Protein AF-A0A2P5KCG0-F1 (afdb_monomer)

Solvent-accessible surface area (backbone atoms only — not comparable to full-atom values): 3764 Å² total; per-residue (Å²): 136,82,84,52,76,67,57,99,50,76,33,37,64,69,55,48,27,67,75,70,68,42,53,84,68,59,46,61,52,51,52,50,53,32,39,75,71,63,20,35,43,79,47,76,60,92,92,46,55,25,41,29,70,66,35,82,67,50,51,66,74,123

Organism: NCBI:txid417203

InterPro domains:
  IPR001845 HTH ArsR-type DNA-binding domain [PF01022] (2-41)
  IPR001845 HTH ArsR-type DNA-binding domain [PS50987] (1-62)
  IPR011991 ArsR-like helix-turn-helix domain [cd00090] (8-62)
  IPR036388 Winged helix-like DNA-binding domain superfamily [G3DSA:1.10.10.10] (1-62)
  IPR036390 Winged helix DNA-binding domain superfamily [SSF46785] (2-57)

pLDDT: mean 75.19, std 14.05, range [39.12, 87.88]

Foldseek 3Di:
DDQQPDDQDWAFLVRCCVSVVDDPPVSVVLLVVCVVVVQWDWDDDPPTITIHGPHPVSSVDD

Structure (mmCIF, N/CA/C/O backbone):
data_AF-A0A2P5KCG0-F1
#
_entry.id   AF-A0A2P5KCG0-F1
#
loop_
_atom_site.group_PDB
_atom_site.id
_atom_site.type_symbol
_atom_site.label_atom_id
_atom_site.label_alt_id
_atom_site.label_comp_id
_atom_site.label_asym_id
_atom_site.label_entity_id
_atom_site.label_seq_id
_atom_site.pdbx_PDB_ins_code
_atom_site.Cartn_x
_atom_site.Cartn_y
_atom_site.Cartn_z
_atom_site.occupancy
_atom_site.B_iso_or_equiv
_atom_site.auth_seq_id
_atom_site.auth_comp_id
_atom_site.auth_asym_id
_atom_site.auth_atom_id
_atom_site.pdbx_PDB_model_num
ATOM 1 N N . MET A 1 1 ? 11.831 -15.751 -9.980 1.00 41.16 1 MET A N 1
ATOM 2 C CA . MET A 1 1 ? 11.287 -14.527 -10.608 1.00 41.16 1 MET A CA 1
ATOM 3 C C . MET A 1 1 ? 9.781 -14.532 -10.419 1.00 41.16 1 MET A C 1
ATOM 5 O O . MET A 1 1 ? 9.095 -15.229 -11.153 1.00 41.16 1 MET A O 1
ATOM 9 N N . LEU A 1 2 ? 9.274 -13.850 -9.389 1.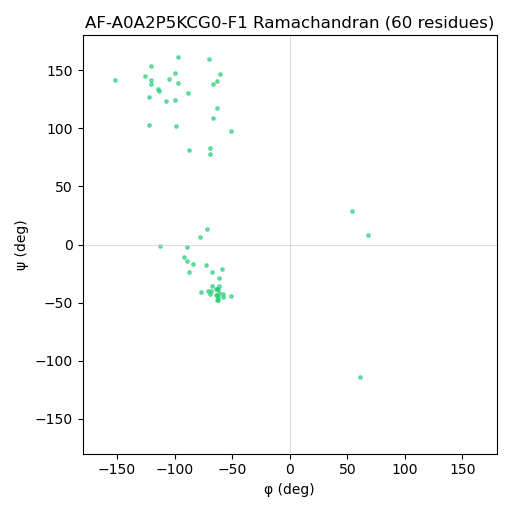00 39.12 2 LEU A N 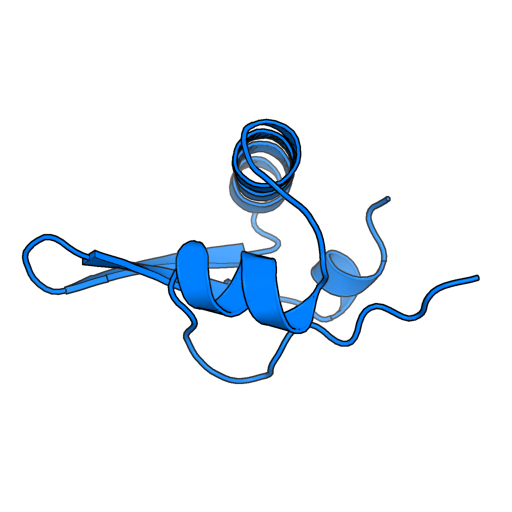1
ATOM 10 C CA . LEU A 1 2 ? 7.835 -13.762 -9.146 1.00 39.12 2 LEU A CA 1
ATOM 11 C C . LEU A 1 2 ? 7.346 -12.426 -9.715 1.00 39.12 2 LEU A C 1
ATOM 13 O O . LEU A 1 2 ? 7.583 -11.368 -9.145 1.00 39.12 2 LEU A O 1
ATOM 17 N N . MET A 1 3 ? 6.729 -12.491 -10.895 1.00 43.94 3 MET A N 1
ATOM 18 C CA . MET A 1 3 ? 5.996 -11.391 -11.523 1.00 43.94 3 MET A CA 1
ATOM 19 C C . MET A 1 3 ? 4.731 -11.143 -10.694 1.00 43.94 3 MET A C 1
ATOM 21 O O . MET A 1 3 ? 3.652 -11.624 -11.035 1.00 43.94 3 MET A O 1
ATOM 25 N N . CYS A 1 4 ? 4.874 -10.471 -9.554 1.00 50.53 4 CYS A N 1
ATOM 26 C CA . CYS A 1 4 ? 3.777 -10.173 -8.643 1.00 50.53 4 CYS A CA 1
ATOM 27 C C . CYS A 1 4 ? 2.827 -9.161 -9.280 1.00 50.53 4 CYS A C 1
ATOM 29 O O . CYS A 1 4 ? 2.934 -7.970 -9.024 1.00 50.53 4 CYS A O 1
ATOM 31 N N . ARG A 1 5 ? 1.902 -9.632 -10.125 1.00 55.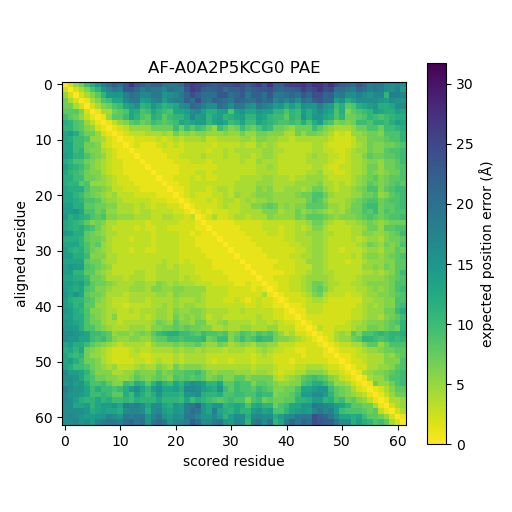75 5 ARG A N 1
ATOM 32 C CA . ARG A 1 5 ? 0.765 -8.852 -10.622 1.00 55.75 5 ARG A CA 1
ATOM 33 C C . ARG A 1 5 ? 0.063 -8.236 -9.421 1.00 55.75 5 ARG A C 1
ATOM 35 O O . ARG A 1 5 ? -0.729 -8.916 -8.779 1.00 55.75 5 ARG A O 1
ATOM 42 N N . LEU A 1 6 ? 0.353 -6.972 -9.111 1.00 60.16 6 LEU A N 1
ATOM 43 C CA . LEU A 1 6 ? -0.521 -6.271 -8.198 1.00 60.16 6 LEU A CA 1
ATOM 44 C C . LEU A 1 6 ? -1.895 -6.171 -8.872 1.00 60.16 6 LEU A C 1
ATOM 46 O O . LEU A 1 6 ? -1.995 -5.958 -10.089 1.00 60.16 6 LEU A O 1
ATOM 50 N N . PRO A 1 7 ? -2.954 -6.333 -8.087 1.00 60.78 7 PRO A N 1
ATOM 51 C CA . PRO A 1 7 ? -4.304 -6.325 -8.597 1.00 60.78 7 PRO A CA 1
ATOM 52 C C . PRO A 1 7 ? -4.640 -4.924 -9.109 1.00 60.78 7 PRO A C 1
ATOM 54 O O . PRO A 1 7 ? -4.354 -3.923 -8.456 1.00 60.78 7 PRO A O 1
ATOM 57 N N . GLN A 1 8 ? -5.309 -4.837 -10.261 1.00 64.88 8 GLN A N 1
ATOM 58 C CA . GLN A 1 8 ? -5.815 -3.566 -10.813 1.00 64.88 8 GLN A CA 1
ATOM 59 C C . GLN A 1 8 ? -7.016 -2.996 -10.027 1.00 64.88 8 GLN A C 1
ATOM 61 O O . GLN A 1 8 ? -7.714 -2.107 -10.502 1.00 64.88 8 GLN A O 1
ATOM 66 N N . ARG A 1 9 ? -7.283 -3.529 -8.832 1.00 72.19 9 ARG A N 1
ATOM 67 C CA . ARG A 1 9 ? -8.395 -3.172 -7.946 1.00 72.19 9 ARG A CA 1
ATOM 68 C C . ARG A 1 9 ? -7.845 -2.676 -6.615 1.00 72.19 9 ARG A C 1
ATOM 70 O O . ARG A 1 9 ? -6.760 -3.078 -6.199 1.00 72.19 9 ARG A O 1
ATOM 77 N N . GLU A 1 10 ? -8.621 -1.841 -5.939 1.00 80.69 10 GLU A N 1
ATOM 78 C CA . GLU A 1 10 ? -8.321 -1.385 -4.583 1.00 80.69 10 GLU A CA 1
ATOM 79 C C . GLU A 1 10 ? -8.333 -2.586 -3.633 1.00 80.69 10 GLU A C 1
ATOM 81 O O . GLU A 1 10 ? -9.365 -3.237 -3.467 1.00 80.69 10 GLU A O 1
ATOM 86 N N . LEU A 1 11 ? -7.198 -2.899 -3.010 1.00 83.06 11 LEU A N 1
ATOM 87 C CA . LEU A 1 11 ? -7.109 -3.980 -2.034 1.00 83.06 11 LEU A CA 1
ATOM 88 C C . LEU A 1 11 ? -6.659 -3.472 -0.676 1.00 83.06 11 LEU A C 1
ATOM 90 O O . LEU A 1 11 ? -5.776 -2.628 -0.554 1.00 83.06 11 LEU A O 1
ATOM 94 N N . SER A 1 12 ? -7.242 -4.042 0.373 1.00 87.12 12 SER A N 1
ATOM 95 C CA . SER A 1 12 ? -6.739 -3.843 1.724 1.00 87.12 12 SER A CA 1
ATOM 96 C C . SER A 1 12 ? -5.402 -4.558 1.911 1.00 87.12 12 SER A C 1
ATOM 98 O O . SER A 1 12 ? -5.074 -5.517 1.208 1.00 87.12 12 SER A O 1
ATOM 100 N N . VAL A 1 13 ? -4.647 -4.130 2.921 1.00 83.31 13 VAL A N 1
ATOM 101 C CA . VAL A 1 13 ? -3.377 -4.760 3.308 1.00 83.31 13 VAL A CA 1
ATOM 102 C C . VAL A 1 13 ? -3.534 -6.272 3.491 1.00 83.31 13 VAL A C 1
ATOM 104 O O . VAL A 1 13 ? -2.726 -7.029 2.972 1.00 83.31 13 VAL A O 1
ATOM 107 N N . GLY A 1 14 ? -4.596 -6.729 4.161 1.00 83.38 14 GLY A N 1
ATOM 108 C CA . GLY A 1 14 ? -4.839 -8.160 4.374 1.00 83.38 14 GLY A CA 1
ATOM 109 C C . GLY A 1 14 ? -5.086 -8.936 3.076 1.00 83.38 14 GLY A C 1
ATOM 110 O O . GLY A 1 14 ? -4.580 -10.045 2.921 1.00 83.38 14 GLY A O 1
ATOM 111 N N . ALA A 1 15 ? -5.802 -8.339 2.119 1.00 83.38 15 ALA A N 1
ATOM 112 C CA . ALA A 1 15 ? -6.018 -8.952 0.812 1.00 83.38 15 ALA A CA 1
ATOM 113 C C . ALA A 1 15 ? -4.715 -9.009 -0.003 1.00 83.38 15 ALA A C 1
ATOM 115 O O . ALA A 1 15 ? -4.416 -10.040 -0.600 1.00 83.38 15 ALA A O 1
ATOM 116 N N . LEU A 1 16 ? -3.892 -7.956 0.054 1.00 79.50 16 LEU A N 1
ATOM 117 C CA . LEU A 1 16 ? -2.553 -7.951 -0.544 1.00 79.50 16 LEU A CA 1
ATOM 118 C C . LEU A 1 16 ? -1.629 -8.997 0.093 1.00 79.50 16 LEU A C 1
ATOM 120 O O . LEU A 1 16 ? -0.882 -9.653 -0.625 1.00 79.50 16 LEU A O 1
ATOM 124 N N . GLN A 1 17 ? -1.699 -9.207 1.413 1.00 83.56 17 GLN A N 1
ATOM 125 C CA . GLN A 1 17 ? -0.928 -10.266 2.074 1.00 83.56 17 GLN A CA 1
ATOM 126 C C . GLN A 1 17 ? -1.307 -11.657 1.562 1.00 83.56 17 GLN A C 1
ATOM 128 O O . GLN A 1 17 ? -0.431 -12.497 1.367 1.00 83.56 17 GLN A O 1
ATOM 133 N N . ALA A 1 18 ? -2.603 -11.908 1.361 1.00 82.88 18 ALA A N 1
ATOM 134 C CA . ALA A 1 18 ? -3.092 -13.186 0.858 1.00 82.88 18 ALA A CA 1
ATOM 135 C C . ALA A 1 18 ? -2.735 -13.398 -0.621 1.00 82.88 18 ALA A C 1
ATOM 137 O O . ALA A 1 18 ? -2.351 -14.499 -1.001 1.00 82.88 18 ALA A O 1
ATOM 138 N N . GLU A 1 19 ? -2.830 -12.350 -1.442 1.00 78.75 19 GLU A N 1
ATOM 139 C CA . GLU A 1 19 ? -2.594 -12.434 -2.888 1.00 78.75 19 GLU A CA 1
ATOM 140 C C . GLU A 1 19 ? -1.100 -12.504 -3.238 1.00 78.75 19 GLU A C 1
ATOM 142 O O . GLU A 1 19 ? -0.696 -13.292 -4.089 1.00 78.75 19 GLU A O 1
ATOM 147 N N . LEU A 1 20 ? -0.266 -11.718 -2.551 1.00 77.06 20 LEU A N 1
ATOM 148 C CA . LEU A 1 20 ? 1.182 -11.672 -2.778 1.00 77.06 20 LEU A CA 1
ATOM 149 C C . LEU A 1 20 ? 1.946 -12.701 -1.932 1.00 77.06 20 LEU A C 1
ATOM 151 O O . LEU A 1 20 ? 3.133 -12.925 -2.156 1.00 77.06 20 LEU A O 1
ATOM 155 N N . GLY A 1 21 ? 1.301 -13.287 -0.919 1.00 79.75 21 GLY A N 1
ATOM 156 C CA . GLY A 1 21 ? 1.948 -14.172 0.054 1.00 79.75 21 GLY A CA 1
ATOM 157 C C . GLY A 1 21 ? 2.941 -13.462 0.985 1.00 79.75 21 GLY A C 1
ATOM 158 O O . GLY A 1 21 ? 3.658 -14.119 1.740 1.00 79.75 21 GLY A O 1
ATOM 159 N N . ILE A 1 22 ? 2.998 -12.128 0.953 1.00 81.19 22 ILE A N 1
ATOM 160 C CA . ILE A 1 22 ? 3.911 -11.319 1.766 1.00 81.19 22 ILE A CA 1
ATOM 161 C C . ILE A 1 22 ? 3.235 -11.023 3.100 1.00 81.19 22 ILE A C 1
ATOM 163 O O . ILE A 1 22 ? 2.095 -10.573 3.145 1.00 81.19 22 ILE A O 1
ATOM 167 N N . ARG A 1 23 ? 3.930 -11.254 4.213 1.00 83.69 23 ARG A N 1
ATOM 168 C CA . ARG A 1 23 ? 3.399 -10.979 5.555 1.00 83.69 23 ARG A CA 1
ATOM 169 C C . ARG A 1 23 ? 3.881 -9.624 6.088 1.00 83.69 23 ARG A C 1
ATOM 171 O O . ARG A 1 23 ? 4.854 -9.047 5.606 1.00 83.69 23 ARG A O 1
ATOM 178 N N . GLN A 1 24 ? 3.177 -9.100 7.088 1.00 83.12 24 GLN A N 1
ATOM 179 C CA . GLN A 1 24 ? 3.661 -7.982 7.908 1.00 83.12 24 GLN A CA 1
ATOM 180 C C . GLN A 1 24 ? 4.967 -8.379 8.629 1.00 83.12 24 GLN A C 1
ATOM 182 O O . GLN A 1 24 ? 5.097 -9.546 9.003 1.00 83.12 24 GLN A O 1
ATOM 187 N N . PRO A 1 25 ? 5.913 -7.447 8.856 1.00 84.88 25 PRO A N 1
ATOM 188 C CA . PRO A 1 25 ? 5.876 -6.017 8.517 1.00 84.88 25 PRO A CA 1
ATOM 189 C C . PRO A 1 25 ? 6.424 -5.695 7.114 1.00 84.88 25 PRO A C 1
ATOM 191 O O . PRO A 1 25 ? 6.418 -4.540 6.699 1.00 84.88 25 PRO A O 1
ATOM 194 N N . THR A 1 26 ? 6.904 -6.694 6.370 1.00 83.75 26 THR A N 1
ATOM 195 C CA . THR A 1 26 ? 7.539 -6.489 5.059 1.00 83.75 26 THR A CA 1
ATOM 196 C C . THR A 1 26 ? 6.602 -5.785 4.082 1.00 83.75 26 THR A C 1
ATOM 198 O O . THR A 1 26 ? 6.998 -4.808 3.450 1.00 83.75 26 THR A O 1
ATOM 201 N N . LEU A 1 27 ? 5.336 -6.215 4.024 1.00 83.44 27 LEU A N 1
ATOM 202 C CA . LEU A 1 27 ? 4.355 -5.613 3.121 1.00 83.44 27 LEU A CA 1
ATOM 203 C C . LEU A 1 27 ? 4.107 -4.127 3.428 1.00 83.44 27 LEU A C 1
ATOM 205 O O . LEU A 1 27 ? 4.061 -3.314 2.512 1.00 83.44 27 LEU A O 1
ATOM 209 N N . SER A 1 28 ? 3.945 -3.751 4.698 1.00 83.31 28 SER A N 1
ATOM 210 C CA . SER A 1 28 ? 3.695 -2.353 5.081 1.00 83.31 28 SER A CA 1
ATOM 211 C C . SER A 1 28 ? 4.905 -1.463 4.804 1.00 83.31 28 SER A C 1
ATOM 213 O O . SER A 1 28 ? 4.731 -0.333 4.354 1.00 83.31 28 SER A O 1
ATOM 215 N N . GLN A 1 29 ? 6.119 -1.985 4.989 1.00 86.12 29 GLN A N 1
ATOM 216 C CA . GLN A 1 29 ? 7.350 -1.280 4.631 1.00 86.12 29 GLN A CA 1
ATOM 217 C C . GLN A 1 29 ? 7.440 -1.023 3.120 1.00 86.12 29 GLN A C 1
ATOM 219 O O . GLN A 1 29 ? 7.667 0.110 2.696 1.00 86.12 29 GLN A O 1
ATOM 224 N N . GLN A 1 30 ? 7.186 -2.052 2.306 1.00 82.50 30 GLN A N 1
ATOM 225 C CA . GLN A 1 30 ? 7.185 -1.939 0.846 1.00 82.50 30 GLN A CA 1
ATOM 226 C C . GLN A 1 30 ? 6.098 -0.982 0.351 1.00 82.50 30 GLN A C 1
ATOM 228 O O . GLN A 1 30 ? 6.371 -0.122 -0.480 1.00 82.50 30 GLN A O 1
ATOM 233 N N . LEU A 1 31 ? 4.882 -1.065 0.900 1.00 83.88 31 LEU A N 1
ATOM 234 C CA . LEU A 1 31 ? 3.802 -0.131 0.574 1.00 83.88 31 LEU A CA 1
ATOM 235 C C . LEU A 1 31 ? 4.156 1.314 0.945 1.00 83.88 31 LEU A C 1
ATOM 237 O O . LEU A 1 31 ? 3.798 2.223 0.203 1.00 83.88 31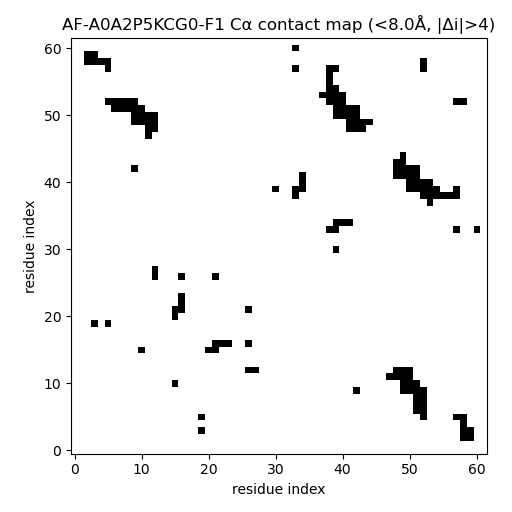 LEU A O 1
ATOM 241 N N . GLY A 1 32 ? 4.880 1.529 2.047 1.00 85.44 32 GLY A N 1
ATOM 242 C CA . GLY A 1 32 ? 5.401 2.843 2.424 1.00 85.44 32 GLY A CA 1
ATOM 243 C C . GLY A 1 32 ? 6.378 3.403 1.389 1.00 85.44 32 GLY A C 1
ATOM 244 O O . GLY A 1 32 ? 6.203 4.532 0.942 1.00 85.44 32 GLY A O 1
ATOM 245 N N . MET A 1 33 ? 7.347 2.599 0.942 1.00 85.62 33 MET A N 1
ATOM 246 C CA . MET A 1 33 ? 8.303 3.002 -0.101 1.00 85.62 33 MET A CA 1
ATOM 247 C C . MET A 1 33 ? 7.611 3.271 -1.440 1.00 85.62 33 MET A C 1
ATOM 249 O O . MET A 1 33 ? 7.899 4.260 -2.112 1.00 85.62 33 MET A O 1
ATOM 253 N N . LEU A 1 34 ? 6.670 2.411 -1.829 1.00 82.88 34 LEU A N 1
ATOM 254 C CA . LEU A 1 34 ? 5.890 2.592 -3.049 1.00 82.88 34 LEU A CA 1
ATOM 255 C C . LEU A 1 34 ? 5.032 3.861 -2.984 1.00 82.88 34 LEU A C 1
ATOM 257 O O . LEU A 1 34 ? 4.878 4.545 -3.994 1.00 82.88 34 LEU A O 1
ATOM 261 N N . TRP A 1 35 ? 4.464 4.173 -1.819 1.00 83.94 35 TRP A N 1
ATOM 262 C CA . TRP A 1 35 ? 3.658 5.375 -1.618 1.00 83.94 35 TRP A CA 1
ATOM 263 C C . TRP A 1 35 ? 4.520 6.639 -1.673 1.00 83.94 35 TRP A C 1
ATOM 265 O O . TRP A 1 35 ? 4.153 7.587 -2.366 1.00 83.94 35 TRP A O 1
ATOM 275 N N . ASP A 1 36 ? 5.698 6.615 -1.043 1.00 85.75 36 ASP A N 1
ATOM 276 C CA . ASP A 1 36 ? 6.696 7.692 -1.105 1.00 85.75 36 ASP A CA 1
ATOM 277 C C . ASP A 1 36 ? 7.126 7.988 -2.554 1.00 85.75 36 ASP A C 1
ATOM 279 O O . ASP A 1 36 ? 7.119 9.132 -3.007 1.00 85.75 36 ASP A O 1
ATOM 283 N N . ASN A 1 37 ? 7.335 6.933 -3.346 1.00 84.19 37 ASN A N 1
ATOM 284 C CA . ASN A 1 37 ? 7.654 7.033 -4.772 1.00 84.19 37 ASN A CA 1
ATOM 285 C C . ASN A 1 37 ? 6.432 7.327 -5.670 1.00 84.19 37 ASN A C 1
ATOM 287 O O . ASN A 1 37 ? 6.549 7.304 -6.896 1.00 84.19 37 ASN A O 1
ATOM 291 N N . ARG A 1 38 ? 5.248 7.588 -5.091 1.00 82.38 38 ARG A N 1
ATOM 292 C CA . ARG A 1 38 ? 3.968 7.814 -5.797 1.00 82.38 38 ARG A CA 1
ATOM 293 C C . ARG A 1 38 ? 3.581 6.698 -6.778 1.00 82.38 38 ARG A C 1
ATOM 295 O O . ARG A 1 38 ? 2.895 6.932 -7.771 1.00 82.38 38 ARG A O 1
ATOM 302 N N . LEU A 1 39 ? 4.011 5.471 -6.499 1.00 82.44 39 LEU A N 1
ATOM 303 C CA . LEU A 1 39 ? 3.728 4.284 -7.309 1.00 82.44 39 LEU A CA 1
ATOM 304 C C . LEU A 1 39 ? 2.404 3.611 -6.912 1.00 82.44 39 LEU A C 1
ATOM 306 O O . LEU A 1 39 ? 1.780 2.932 -7.732 1.00 82.44 39 LEU A O 1
ATOM 310 N N . VAL A 1 40 ? 1.947 3.830 -5.676 1.00 83.81 40 VAL A N 1
ATOM 311 C CA . VAL A 1 40 ? 0.650 3.364 -5.163 1.00 83.81 40 VAL A CA 1
ATOM 312 C C . VAL A 1 40 ? -0.155 4.525 -4.591 1.00 83.81 40 VAL A C 1
ATOM 314 O O . VAL A 1 40 ? 0.395 5.449 -3.992 1.00 83.81 40 VAL A O 1
ATOM 317 N N . ALA A 1 41 ? -1.471 4.462 -4.760 1.00 84.62 41 ALA A N 1
ATOM 318 C CA . ALA A 1 41 ? -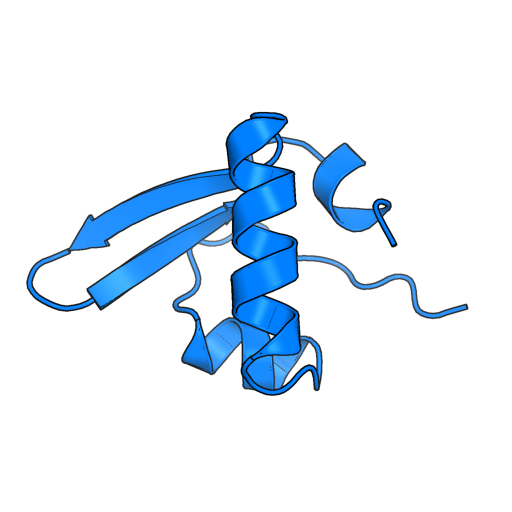2.420 5.357 -4.121 1.00 84.62 41 ALA A CA 1
ATOM 319 C C . ALA A 1 41 ? -3.037 4.669 -2.901 1.00 84.62 41 ALA A C 1
ATOM 321 O O . ALA A 1 41 ? -3.231 3.453 -2.890 1.00 84.62 41 ALA A O 1
ATOM 322 N N . THR A 1 42 ? -3.361 5.454 -1.878 1.00 87.06 42 THR A N 1
ATOM 323 C CA . THR A 1 42 ? -4.074 4.983 -0.692 1.00 87.06 42 THR A CA 1
ATOM 324 C C . THR A 1 42 ? -5.454 5.618 -0.636 1.00 87.06 42 THR A C 1
ATOM 326 O O . THR A 1 42 ? -5.608 6.827 -0.796 1.00 87.06 42 THR A O 1
ATOM 329 N N . ARG A 1 43 ? -6.473 4.797 -0.397 1.00 87.00 43 ARG A N 1
ATOM 330 C CA . ARG A 1 43 ? -7.849 5.229 -0.164 1.00 87.00 43 ARG A CA 1
ATOM 331 C C . ARG A 1 43 ? -8.286 4.714 1.193 1.00 8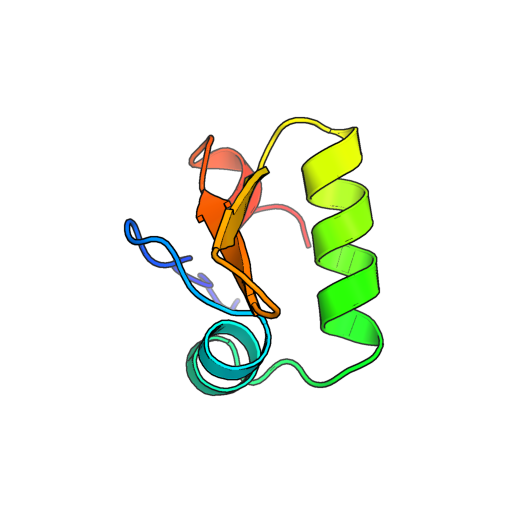7.00 43 ARG A C 1
ATOM 333 O O . ARG A 1 43 ? -8.179 3.528 1.482 1.00 87.00 43 ARG A O 1
ATOM 340 N N . ARG A 1 44 ? -8.778 5.601 2.051 1.00 87.00 44 ARG A N 1
ATOM 341 C CA . ARG A 1 44 ? -9.317 5.214 3.356 1.00 87.00 44 ARG A CA 1
ATOM 342 C C . ARG A 1 44 ? -10.834 5.164 3.276 1.00 87.00 44 ARG A C 1
ATOM 344 O O . ARG A 1 44 ? -11.459 6.164 2.942 1.00 87.00 44 ARG A O 1
ATOM 351 N N . GLU A 1 45 ? -11.413 4.026 3.633 1.00 86.56 45 GLU A N 1
ATOM 352 C CA . GLU A 1 45 ? -12.859 3.862 3.771 1.00 86.56 45 GLU A CA 1
ATOM 353 C C . GLU A 1 45 ? -13.157 3.407 5.207 1.00 86.56 45 GLU A C 1
ATOM 355 O O . GLU A 1 45 ? -12.877 2.276 5.618 1.00 86.56 45 GLU A O 1
ATOM 360 N N . GLY A 1 46 ? -13.630 4.351 6.028 1.00 87.88 46 GLY A N 1
ATOM 361 C CA . GLY A 1 46 ? -13.844 4.151 7.461 1.00 87.88 46 GLY A CA 1
ATOM 362 C C . GLY A 1 46 ? -12.554 3.805 8.221 1.00 87.88 46 GLY A C 1
ATOM 363 O O . GLY A 1 46 ? -11.640 4.628 8.358 1.00 87.88 46 GLY A O 1
ATOM 364 N N . LYS A 1 47 ? -12.498 2.579 8.756 1.00 83.56 47 LYS A N 1
ATOM 365 C CA . LYS A 1 47 ? -11.332 2.043 9.484 1.00 83.56 47 LYS A CA 1
ATOM 366 C C . LYS A 1 47 ? -10.351 1.283 8.585 1.00 83.56 47 LYS A C 1
ATOM 368 O O . LYS A 1 47 ? -9.244 1.003 9.035 1.00 83.56 47 LYS A O 1
ATOM 373 N N . ASN A 1 48 ? -10.719 0.991 7.338 1.00 80.94 48 ASN A N 1
ATOM 374 C CA . ASN A 1 48 ? -9.874 0.238 6.419 1.00 80.94 48 ASN A CA 1
ATOM 375 C C . ASN A 1 48 ? -9.103 1.176 5.487 1.00 80.94 48 ASN A C 1
ATOM 377 O O . ASN A 1 48 ? -9.638 2.165 4.983 1.00 80.94 48 ASN A O 1
ATOM 381 N N . ILE A 1 49 ? -7.835 0.841 5.251 1.00 85.88 49 ILE A N 1
ATOM 382 C CA . ILE A 1 49 ? -6.984 1.495 4.257 1.00 85.88 49 ILE A CA 1
ATOM 383 C C . ILE A 1 49 ? -6.814 0.523 3.095 1.00 85.88 49 ILE A C 1
ATOM 385 O O . ILE A 1 49 ? -6.377 -0.618 3.275 1.00 85.88 49 ILE A O 1
ATOM 389 N N . PHE A 1 50 ? -7.176 0.997 1.916 1.00 86.44 50 PHE A N 1
ATOM 390 C CA . PHE A 1 50 ? -7.053 0.314 0.646 1.00 86.44 50 PHE A CA 1
ATOM 391 C C . PHE A 1 50 ? -5.893 0.919 -0.130 1.00 86.44 50 PHE A C 1
ATOM 393 O O . PHE A 1 50 ? -5.655 2.126 -0.087 1.00 86.44 50 PHE A O 1
ATOM 400 N N . TYR A 1 51 ? -5.172 0.064 -0.832 1.00 85.12 51 TYR A N 1
ATOM 401 C CA . TYR A 1 51 ? -4.060 0.416 -1.688 1.00 85.12 51 TYR A CA 1
ATOM 402 C C . TYR A 1 51 ? -4.446 0.081 -3.123 1.00 85.12 51 TYR A C 1
ATOM 404 O O . TYR A 1 51 ? -4.978 -0.995 -3.404 1.00 85.12 51 TYR A O 1
ATOM 412 N N . LEU A 1 52 ? -4.177 1.016 -4.022 1.00 79.56 52 LEU A N 1
ATOM 413 C CA . LEU A 1 52 ? -4.386 0.880 -5.453 1.00 79.56 52 LEU A CA 1
ATOM 414 C C . LEU A 1 52 ? -3.049 1.073 -6.163 1.00 79.56 52 LEU A C 1
ATOM 416 O O . LEU A 1 52 ? -2.277 1.978 -5.843 1.00 79.56 52 LEU A O 1
ATOM 420 N N . VAL A 1 53 ? -2.789 0.241 -7.164 1.00 74.06 53 VAL A N 1
ATOM 421 C CA . VAL A 1 53 ? -1.671 0.439 -8.084 1.00 74.06 53 VAL A CA 1
ATOM 422 C C . VAL A 1 53 ? -1.933 1.690 -8.911 1.00 74.06 53 VAL A C 1
ATOM 424 O O . VAL A 1 53 ? -2.791 1.687 -9.788 1.00 74.06 53 VAL A O 1
ATOM 427 N N . ALA A 1 54 ? -1.178 2.754 -8.650 1.00 69.44 54 ALA A N 1
ATOM 428 C CA . ALA A 1 54 ? -1.245 3.977 -9.444 1.00 69.44 54 ALA A CA 1
ATOM 429 C C . ALA A 1 54 ? -0.358 3.892 -10.698 1.00 69.44 54 ALA A C 1
ATOM 431 O O . ALA A 1 54 ? -0.501 4.689 -11.622 1.00 69.44 54 ALA A O 1
ATOM 432 N N . SER A 1 55 ? 0.582 2.941 -10.753 1.00 62.97 55 SER A N 1
ATOM 433 C CA . SER A 1 55 ? 1.476 2.764 -11.897 1.00 62.97 55 SER A CA 1
ATOM 434 C C . SER A 1 55 ? 1.954 1.318 -12.061 1.00 62.97 55 SER A C 1
ATOM 436 O O . SER A 1 55 ? 2.337 0.696 -11.072 1.00 62.97 55 SER A O 1
ATOM 438 N N . PRO A 1 56 ? 2.068 0.796 -13.301 1.00 58.25 56 PRO A N 1
ATOM 439 C CA . PRO A 1 56 ? 2.599 -0.548 -13.559 1.00 58.25 56 PRO A CA 1
ATOM 440 C C . PRO A 1 56 ? 4.027 -0.749 -13.036 1.00 58.25 56 PRO A C 1
ATOM 442 O O . PRO A 1 56 ? 4.447 -1.873 -12.798 1.00 58.25 56 PRO A O 1
ATOM 445 N N . ARG A 1 57 ? 4.781 0.339 -12.821 1.00 58.66 57 ARG A N 1
ATOM 446 C CA . ARG A 1 57 ? 6.129 0.297 -12.233 1.00 58.66 57 ARG A CA 1
ATOM 447 C C . ARG A 1 57 ? 6.129 -0.139 -10.763 1.00 58.66 57 ARG A C 1
AT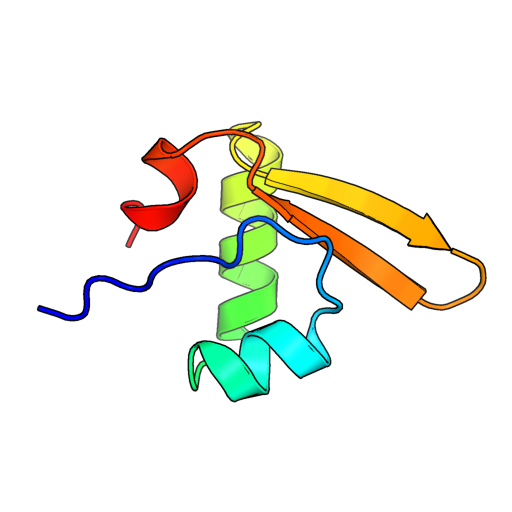OM 449 O O . ARG A 1 57 ? 7.126 -0.695 -10.319 1.00 58.66 57 ARG A O 1
ATOM 456 N N . ALA A 1 58 ? 5.019 0.033 -10.036 1.00 58.88 58 ALA A N 1
ATOM 457 C CA . ALA A 1 58 ? 4.876 -0.430 -8.650 1.00 58.88 58 ALA A CA 1
ATOM 458 C C . ALA A 1 58 ? 5.016 -1.954 -8.518 1.00 58.88 58 ALA A C 1
ATOM 460 O O . ALA A 1 58 ? 5.451 -2.458 -7.492 1.00 58.88 58 ALA A O 1
ATOM 461 N N . ILE A 1 59 ? 4.659 -2.676 -9.584 1.00 56.81 59 ILE A N 1
ATOM 462 C CA . ILE A 1 59 ? 4.669 -4.141 -9.672 1.00 56.81 59 ILE A CA 1
ATOM 463 C C . ILE A 1 59 ? 6.094 -4.705 -9.761 1.00 56.81 59 ILE A C 1
ATOM 465 O O . ILE A 1 59 ? 6.317 -5.884 -9.500 1.00 56.81 59 ILE A O 1
ATOM 469 N N . MET A 1 60 ? 7.068 -3.865 -10.112 1.00 50.34 60 MET A N 1
ATOM 470 C CA . MET A 1 60 ? 8.432 -4.292 -10.419 1.00 50.34 60 MET A CA 1
ATOM 471 C C . MET A 1 60 ? 9.469 -3.810 -9.399 1.00 50.34 60 MET A C 1
ATOM 473 O O . MET A 1 60 ? 10.646 -4.114 -9.547 1.00 50.34 60 MET A O 1
ATOM 477 N N . ALA A 1 61 ? 9.054 -3.058 -8.377 1.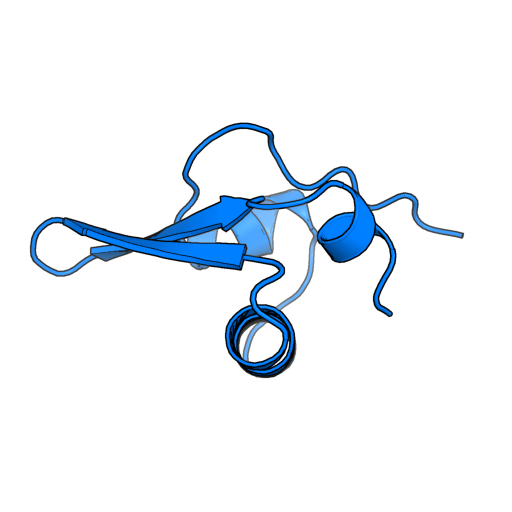00 44.56 61 ALA A N 1
ATOM 478 C CA . ALA A 1 61 ? 9.954 -2.592 -7.331 1.00 44.56 61 ALA A CA 1
ATOM 479 C C . ALA A 1 61 ? 10.048 -3.639 -6.211 1.00 44.56 61 ALA A C 1
ATOM 481 O O . ALA A 1 61 ? 9.368 -3.538 -5.189 1.00 44.56 61 ALA A O 1
ATOM 482 N N . VAL A 1 62 ? 10.884 -4.656 -6.429 1.00 42.84 62 VAL A N 1
ATOM 483 C CA . VAL A 1 62 ? 11.554 -5.395 -5.352 1.00 42.84 62 VAL A CA 1
ATOM 484 C C . VAL A 1 62 ? 12.911 -5.898 -5.815 1.00 42.84 62 VAL A C 1
ATOM 48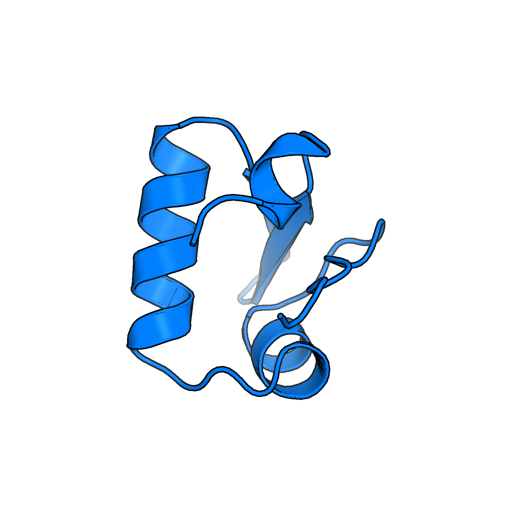6 O O . VAL A 1 62 ? 12.985 -6.422 -6.950 1.00 42.84 62 VAL A O 1
#

Mean predicted aligned error: 6.97 Å

Nearest PDB structures (foldseek):
  3pqj-assembly2_C  TM=7.984E-01  e=3.176E-04  Xylella fastidiosa
  1r23-assembly1_A  TM=8.345E-01  e=8.537E-04  Synechococcus elongatus PCC 7942 = FACHB-805
  1r22-assembly1_B  TM=7.781E-01  e=1.650E-03  Synechococcus elongatus PCC 7942 = FACHB-805
  8qkf-assembly1_A  TM=8.211E-01  e=1.116E-02  Mycolicibacterium smegmatis
  4a6d-assembly1_A  TM=8.268E-01  e=1.891E-02  Homo sapiens

Radius of gyration: 10.69 Å; Cα contacts (8 Å, |Δi|>4): 79; chains: 1; bounding box: 25×22×23 Å

Secondary structure (DSSP, 8-state):
-------SS-EEHHHHHHHH-PPTTHHHHHHHHHHHTT-EEEEEETTEEEEEES-GGGGG--

Sequence (62 aa):
MLMCRLPQRELSVGALQAELGIRQPTLSQQLGMLWDNRLVATRREGKNIFYLVASPRAIMAV